Protein AF-A0A533RYQ3-F1 (afdb_monomer)

Sequence (94 aa):
MSIVEEIKCPHCGAPISFEPGEILATCKYCGYTVVIETGQTFNFEHSLLLNKYDPTQIEEPIRNWMREGFLKPQDLTRKSKITEKDLVYLPFWL

pLDDT: mean 77.28, std 15.0, range [35.31, 93.25]

Mean predicted aligned error: 15.24 Å

Radius of gyration: 25.88 Å; Cα contacts (8 Å, |Δi|>4): 68; chains: 1; bounding box: 67×25×46 Å

Solvent-accessible surface area (backbone atoms only — not comparable to full-atom values): 6684 Å² total; per-residue (Å²): 136,84,77,66,59,74,47,64,37,93,88,79,61,49,81,35,83,51,59,89,88,61,54,68,48,67,33,90,86,79,66,54,70,42,73,52,76,62,92,55,76,87,74,70,84,72,84,72,82,77,83,88,70,54,88,81,61,48,54,58,61,53,47,50,56,44,73,57,63,95,91,54,60,93,54,42,62,78,76,56,76,90,86,79,88,81,91,80,87,79,94,76,86,132

Secondary structure (DSSP, 8-state):
-----EEE-TTT--EEE--TT-SEEE-TTT--EEE---SS--------------TTTSHHHHHHHHH--TTS-TTHHHH---------------

Structure (mmCIF, N/CA/C/O backbone):
data_AF-A0A533RYQ3-F1
#
_entry.id   AF-A0A533RYQ3-F1
#
loop_
_atom_site.group_PDB
_atom_site.id
_atom_site.type_symbol
_atom_site.label_atom_id
_atom_site.label_alt_id
_atom_site.label_comp_id
_atom_site.label_asym_id
_atom_site.label_entity_id
_atom_site.label_seq_id
_atom_site.pdbx_PDB_ins_code
_atom_site.Cartn_x
_atom_site.Cartn_y
_atom_site.Cartn_z
_atom_site.occupancy
_atom_site.B_iso_or_equiv
_atom_site.auth_seq_id
_atom_site.auth_comp_id
_atom_site.auth_asym_id
_atom_site.auth_atom_id
_atom_site.pdbx_PDB_model_num
ATOM 1 N N . MET A 1 1 ? -9.343 -7.093 30.199 1.00 35.31 1 MET A N 1
ATOM 2 C CA . MET A 1 1 ? -10.491 -6.233 30.549 1.00 35.31 1 MET A CA 1
ATOM 3 C C . MET A 1 1 ? -11.379 -6.187 29.324 1.00 35.31 1 MET A C 1
ATOM 5 O O . MET A 1 1 ? -11.006 -5.536 28.361 1.00 35.31 1 MET A O 1
ATOM 9 N N . SER A 1 2 ? -12.461 -6.963 29.305 1.00 37.09 2 SER A N 1
ATOM 10 C CA . SER A 1 2 ? -13.384 -6.986 28.168 1.00 37.09 2 SER A CA 1
ATOM 11 C C . SER A 1 2 ? -14.363 -5.829 28.329 1.00 37.09 2 SER A C 1
ATOM 13 O O . SER A 1 2 ? -15.205 -5.859 29.222 1.00 37.09 2 SER A O 1
ATOM 15 N N . ILE A 1 3 ? -14.206 -4.790 27.514 1.00 44.91 3 ILE A N 1
ATOM 16 C CA . ILE A 1 3 ? -15.198 -3.723 27.352 1.00 44.91 3 ILE A CA 1
ATOM 17 C C . ILE A 1 3 ? -16.373 -4.279 26.540 1.00 44.91 3 ILE A C 1
ATOM 19 O O . ILE A 1 3 ? -16.454 -4.094 25.332 1.00 44.91 3 ILE A O 1
ATOM 23 N N . VAL A 1 4 ? -17.244 -5.052 27.186 1.00 52.09 4 VAL A N 1
ATOM 24 C CA . VAL A 1 4 ? -18.535 -5.403 26.586 1.00 52.09 4 VAL A CA 1
ATOM 25 C C . VAL A 1 4 ? -19.444 -4.210 26.840 1.00 52.09 4 VAL A C 1
ATOM 27 O O . VAL A 1 4 ? -19.891 -3.996 27.966 1.00 52.09 4 VAL A O 1
ATOM 30 N N . GLU A 1 5 ? -19.646 -3.383 25.821 1.00 63.75 5 GLU A N 1
ATOM 31 C CA . GLU A 1 5 ? -20.684 -2.361 25.868 1.00 63.75 5 GLU A CA 1
ATOM 32 C C . GLU A 1 5 ? -22.047 -3.061 25.730 1.00 63.75 5 GLU A C 1
ATOM 34 O O . GLU A 1 5 ? -22.234 -3.943 24.894 1.00 63.75 5 GLU A O 1
ATOM 39 N N . GLU A 1 6 ? -23.000 -2.730 26.602 1.00 66.75 6 GLU A N 1
ATOM 40 C CA . GLU A 1 6 ? -24.354 -3.287 26.563 1.00 66.75 6 GLU A CA 1
ATOM 41 C C . GLU A 1 6 ? -25.313 -2.245 25.987 1.00 66.75 6 GLU A C 1
ATOM 43 O O . GLU A 1 6 ? -25.486 -1.164 26.556 1.00 66.75 6 GLU A O 1
ATOM 48 N N . ILE A 1 7 ? -25.983 -2.577 24.880 1.00 76.06 7 ILE A N 1
ATOM 49 C CA . ILE A 1 7 ? -27.064 -1.750 24.324 1.00 76.06 7 ILE A CA 1
ATOM 50 C C . ILE A 1 7 ? -28.422 -2.396 24.590 1.00 76.06 7 ILE A C 1
ATOM 52 O O . ILE A 1 7 ? -28.560 -3.618 24.646 1.00 76.06 7 ILE A O 1
ATOM 56 N N . LYS A 1 8 ? -29.464 -1.578 24.744 1.00 80.12 8 LYS A N 1
ATOM 57 C CA . LYS A 1 8 ? -30.838 -2.070 24.900 1.00 80.12 8 LYS A CA 1
ATOM 58 C C . LYS A 1 8 ? -31.482 -2.266 23.535 1.00 80.12 8 LYS A C 1
ATOM 60 O O . LYS A 1 8 ? -31.422 -1.387 22.680 1.00 80.12 8 LYS A O 1
ATOM 65 N N . CYS A 1 9 ? -32.146 -3.402 23.348 1.00 80.62 9 CYS A N 1
ATOM 66 C CA . CYS A 1 9 ? -32.910 -3.681 22.142 1.00 80.62 9 CYS A CA 1
ATOM 67 C C . CYS A 1 9 ? -34.031 -2.638 21.964 1.00 80.62 9 CYS A C 1
ATOM 69 O O . CYS A 1 9 ? -34.866 -2.517 22.864 1.00 80.62 9 CYS A O 1
ATOM 71 N N . PRO A 1 10 ? -34.138 -1.953 20.809 1.00 78.88 10 PRO A N 1
ATOM 72 C CA . PRO A 1 10 ? -35.206 -0.978 20.572 1.00 78.88 10 PRO A CA 1
ATOM 73 C C . PRO A 1 10 ? -36.595 -1.628 20.476 1.00 78.88 10 PRO A C 1
ATOM 75 O O . PRO A 1 10 ? -37.601 -0.956 20.666 1.00 78.88 10 PRO A O 1
ATOM 78 N N . HIS A 1 11 ? -36.658 -2.935 20.196 1.00 77.94 11 HIS A N 1
ATOM 79 C CA . HIS A 1 11 ? -37.913 -3.659 20.012 1.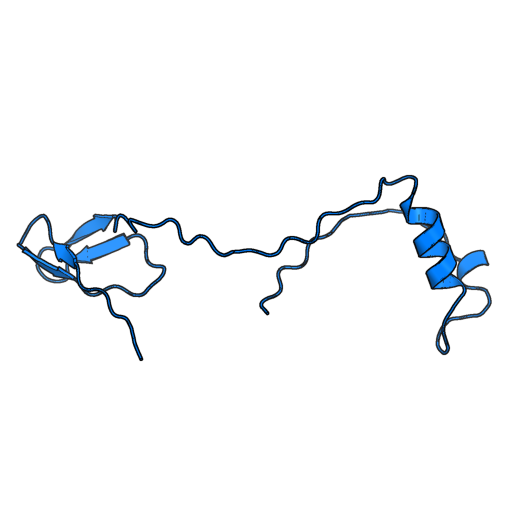00 77.94 11 HIS A CA 1
ATOM 80 C C . HIS A 1 11 ? -38.481 -4.242 21.318 1.00 77.94 11 HIS A C 1
ATOM 82 O O . HIS A 1 11 ? -39.682 -4.181 21.548 1.00 77.94 11 HIS A O 1
ATOM 88 N N . CYS A 1 12 ? -37.638 -4.813 22.187 1.00 86.19 12 CYS A N 1
ATOM 89 C CA . CYS A 1 12 ? -38.098 -5.490 23.412 1.00 86.19 12 CYS A CA 1
ATOM 90 C C . CYS A 1 12 ? -37.491 -4.949 24.715 1.00 86.19 12 CYS A C 1
ATOM 92 O O . CYS A 1 12 ? -37.865 -5.399 25.793 1.00 86.19 12 CYS A O 1
ATOM 94 N N . GLY A 1 13 ? -36.532 -4.022 24.640 1.00 80.75 13 GLY A N 1
ATOM 95 C CA . GLY A 1 13 ? -35.852 -3.456 25.808 1.00 80.75 13 GLY A CA 1
ATOM 96 C C . GLY A 1 13 ? -34.823 -4.371 26.479 1.00 80.75 13 GLY A C 1
ATOM 97 O O . GLY A 1 13 ? -34.173 -3.941 27.431 1.00 80.75 13 GLY A O 1
ATOM 98 N N . ALA A 1 14 ? -34.643 -5.606 25.999 1.00 83.69 14 ALA A N 1
ATOM 99 C CA . ALA A 1 14 ? -33.670 -6.541 26.556 1.00 83.69 14 ALA A CA 1
ATOM 100 C C . ALA A 1 14 ? -32.217 -6.100 26.278 1.00 83.69 14 ALA A C 1
ATOM 102 O O . ALA A 1 14 ? -31.960 -5.514 25.220 1.00 83.69 14 ALA A O 1
ATOM 103 N N . PRO A 1 15 ? -31.263 -6.391 27.183 1.00 81.38 15 PRO A N 1
ATOM 104 C CA . PRO A 1 15 ? -29.851 -6.105 26.953 1.00 81.38 15 PRO A CA 1
ATOM 105 C C . PRO A 1 15 ? -29.295 -6.999 25.838 1.00 81.38 15 PRO A C 1
ATOM 107 O O . PRO A 1 15 ? -29.567 -8.202 25.782 1.00 81.38 15 PRO A O 1
ATOM 110 N N . ILE A 1 16 ? -28.522 -6.397 24.940 1.00 82.50 16 ILE A N 1
ATOM 111 C CA . ILE A 1 16 ? -27.797 -7.062 23.862 1.00 82.50 16 ILE A CA 1
ATOM 112 C C . ILE A 1 16 ? -26.306 -6.856 24.131 1.00 82.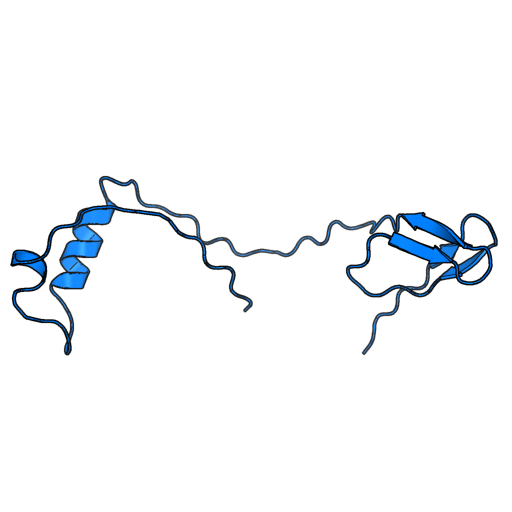50 16 ILE A C 1
ATOM 114 O O . ILE A 1 16 ? -25.833 -5.721 24.178 1.00 82.50 16 ILE A O 1
ATOM 118 N N . SER A 1 17 ? -25.582 -7.960 24.305 1.00 73.62 17 SER A N 1
ATOM 119 C CA . SER A 1 17 ? -24.119 -7.974 24.348 1.00 73.62 17 SER A CA 1
ATOM 120 C C . SER A 1 17 ? -23.574 -8.067 22.924 1.00 73.62 17 SER A C 1
ATOM 122 O O . SER A 1 17 ? -24.064 -8.894 22.150 1.00 73.62 17 SER A O 1
ATOM 124 N N . PHE A 1 18 ? -22.570 -7.260 22.598 1.00 75.75 18 PHE A N 1
ATOM 125 C CA . PHE A 1 18 ? -21.855 -7.295 21.320 1.00 75.75 18 PHE A CA 1
ATOM 126 C C . PHE A 1 18 ? -20.352 -7.137 21.555 1.00 75.75 18 PHE A C 1
ATOM 128 O O . PHE A 1 18 ? -19.931 -6.637 22.604 1.00 75.75 18 PHE A O 1
ATOM 135 N N . GLU A 1 19 ? -19.546 -7.594 20.600 1.00 69.00 19 GLU A N 1
ATOM 136 C CA . GLU A 1 19 ? -18.095 -7.407 20.657 1.00 69.00 19 GLU A CA 1
ATOM 137 C C . GLU A 1 19 ? -17.675 -6.099 19.962 1.00 69.00 19 GLU A C 1
ATOM 139 O O . GLU A 1 19 ? -18.273 -5.710 18.952 1.00 69.00 19 GLU A O 1
ATOM 144 N N . PRO A 1 20 ? -16.636 -5.398 20.464 1.00 65.12 20 PRO A N 1
ATOM 145 C CA . PRO A 1 20 ? -16.101 -4.217 19.795 1.00 65.12 20 PRO A CA 1
ATOM 146 C C . PRO A 1 20 ? -15.679 -4.542 18.352 1.00 65.12 20 PRO A C 1
ATOM 148 O O . PRO A 1 20 ? -14.782 -5.353 18.132 1.00 65.12 20 PRO A O 1
ATOM 151 N N . GLY A 1 21 ? -16.322 -3.899 17.372 1.00 64.12 21 GLY A N 1
ATOM 152 C CA . GLY A 1 21 ? -16.108 -4.135 15.937 1.00 64.12 21 GLY A CA 1
ATOM 153 C C . GLY A 1 21 ? -17.294 -4.783 15.211 1.00 64.12 21 GLY A C 1
ATOM 154 O O . GLY A 1 21 ? -17.328 -4.768 13.980 1.00 64.12 21 GLY A O 1
ATOM 155 N N . GLU A 1 22 ? -18.293 -5.296 15.935 1.00 68.25 22 GLU A N 1
ATOM 156 C CA . GLU A 1 22 ? -19.546 -5.766 15.338 1.00 68.25 22 GLU A CA 1
ATOM 157 C C . GLU A 1 22 ? -20.491 -4.595 15.018 1.00 68.25 22 GLU A C 1
ATOM 159 O O . GLU A 1 22 ? -20.790 -3.757 15.864 1.00 68.25 22 GLU A O 1
ATOM 164 N N . ILE A 1 23 ? -20.988 -4.548 13.778 1.00 70.94 23 ILE A N 1
ATOM 165 C CA . ILE A 1 23 ? -21.895 -3.491 13.278 1.00 70.94 23 ILE A CA 1
ATOM 166 C C . ILE A 1 23 ? -23.369 -3.928 13.359 1.00 70.94 23 ILE A C 1
ATOM 168 O O . ILE A 1 23 ? -24.295 -3.119 13.292 1.00 70.94 23 ILE A O 1
ATOM 172 N N . LEU A 1 24 ? -23.600 -5.235 13.480 1.00 75.88 24 LEU A N 1
ATOM 173 C CA . LEU A 1 24 ? -24.914 -5.865 13.493 1.00 75.88 24 LEU A CA 1
ATOM 174 C C . LEU A 1 24 ? -24.995 -6.783 14.704 1.00 75.88 24 LEU A C 1
ATOM 176 O O . LEU A 1 24 ? -24.198 -7.710 14.819 1.00 75.88 24 LEU A O 1
ATOM 180 N N . ALA A 1 25 ? -25.997 -6.579 15.555 1.00 80.38 25 ALA A N 1
ATOM 181 C CA . ALA A 1 25 ? -26.282 -7.494 16.652 1.00 80.38 25 ALA A CA 1
ATOM 182 C C . ALA A 1 25 ? -27.722 -7.993 16.580 1.00 80.38 25 ALA A C 1
ATOM 184 O O . ALA A 1 25 ? -28.668 -7.231 16.372 1.00 80.38 25 ALA A O 1
ATOM 185 N N . THR A 1 26 ? -27.898 -9.301 16.766 1.00 79.88 26 THR A N 1
ATOM 186 C CA . THR A 1 26 ? -29.223 -9.928 16.794 1.00 79.88 26 THR A CA 1
ATOM 187 C C . THR A 1 26 ? -29.642 -10.190 18.230 1.00 79.88 26 THR A C 1
ATOM 189 O O . THR A 1 26 ? -28.951 -10.871 18.989 1.00 79.88 26 THR A O 1
ATOM 192 N N . CYS A 1 27 ? -30.798 -9.653 18.615 1.00 83.00 27 CYS A N 1
ATOM 193 C CA . CYS A 1 27 ? -31.344 -9.840 19.948 1.00 83.00 27 CYS A CA 1
ATOM 194 C C . CYS A 1 27 ? -31.714 -11.312 20.177 1.00 83.00 27 CYS A C 1
ATOM 196 O O . CYS A 1 27 ? -32.632 -11.831 19.544 1.00 83.00 27 CYS A O 1
ATOM 198 N N . LYS A 1 28 ? -31.069 -11.966 21.150 1.00 83.44 28 LYS A N 1
ATOM 199 C CA . LYS A 1 28 ? -31.358 -13.366 21.521 1.00 83.44 28 LYS A CA 1
ATOM 200 C C . LYS A 1 28 ? -32.758 -13.577 22.115 1.00 83.44 28 LYS A C 1
ATOM 202 O O . LYS A 1 28 ? -33.207 -14.712 22.201 1.00 83.44 28 LYS A O 1
ATOM 207 N N . TYR A 1 29 ? -33.433 -12.504 22.529 1.00 84.56 29 TYR A N 1
ATOM 208 C CA . TYR A 1 29 ? -34.751 -12.574 23.163 1.00 84.56 29 TYR A CA 1
ATOM 209 C C . TYR A 1 29 ? -35.900 -12.496 22.157 1.00 84.56 29 TYR A C 1
ATOM 211 O O . TYR A 1 29 ? -36.828 -13.292 22.231 1.00 84.56 29 TYR A O 1
ATOM 219 N N . CYS A 1 30 ? -35.855 -11.540 21.224 1.00 85.50 30 CYS A N 1
ATOM 220 C CA . CYS A 1 30 ? -36.952 -11.308 20.275 1.00 85.50 30 CYS A CA 1
ATOM 221 C C . CYS A 1 30 ? -36.587 -11.571 18.809 1.00 85.50 30 CYS A C 1
ATOM 223 O O . CYS A 1 30 ? -37.453 -11.463 17.948 1.00 85.50 30 CYS A O 1
ATOM 225 N N . GLY A 1 31 ? -35.323 -11.883 18.507 1.00 80.00 31 GLY A N 1
ATOM 226 C CA . GLY A 1 31 ? -34.849 -12.129 17.143 1.00 80.00 31 GLY A CA 1
ATOM 227 C C . GLY A 1 31 ? -34.663 -10.872 16.289 1.00 80.00 31 GLY A C 1
ATOM 228 O O . GLY A 1 31 ? -34.298 -10.984 15.125 1.00 80.00 31 GLY A O 1
ATOM 229 N N . TYR A 1 32 ? -34.892 -9.677 16.840 1.00 80.38 32 TYR A N 1
ATOM 230 C CA . TYR A 1 32 ? -34.705 -8.420 16.118 1.00 80.38 32 TYR A CA 1
ATOM 231 C C . TYR A 1 32 ? -33.213 -8.118 15.915 1.00 80.38 32 TYR A C 1
ATOM 233 O O . TYR A 1 32 ? -32.458 -8.040 16.891 1.00 80.38 32 TYR A O 1
ATOM 241 N N . THR A 1 33 ? -32.793 -7.932 14.664 1.00 80.12 33 THR A N 1
ATOM 242 C CA . THR A 1 33 ? -31.440 -7.484 14.313 1.00 80.12 33 THR A CA 1
ATOM 243 C C . THR A 1 33 ? -31.388 -5.963 14.327 1.00 80.12 33 THR A C 1
ATOM 245 O O . THR A 1 33 ? -32.136 -5.300 13.612 1.00 80.12 33 THR A O 1
ATOM 248 N N . VAL A 1 34 ? -30.505 -5.411 15.154 1.00 75.69 34 VAL A N 1
ATOM 249 C CA . VAL A 1 34 ? -30.256 -3.975 15.253 1.00 75.69 34 VAL A CA 1
ATOM 250 C C . VAL A 1 34 ? -28.898 -3.653 14.634 1.00 75.69 34 VAL A C 1
ATOM 252 O O . VAL A 1 34 ? -27.924 -4.381 14.838 1.00 75.69 34 VAL A O 1
ATOM 255 N N . VAL A 1 35 ? -28.845 -2.568 13.861 1.00 77.31 35 VAL A N 1
ATOM 256 C CA . VAL A 1 35 ? -27.578 -1.950 13.460 1.00 77.31 35 VAL A CA 1
ATOM 257 C C . VAL A 1 35 ? -27.077 -1.193 14.676 1.00 77.31 35 VAL A C 1
ATOM 259 O O . VAL A 1 35 ? -27.751 -0.280 15.156 1.00 77.31 35 VAL A O 1
ATOM 262 N N . ILE A 1 36 ? -25.936 -1.610 15.211 1.00 73.94 36 ILE A N 1
ATOM 263 C CA . ILE A 1 36 ? -25.296 -0.886 16.299 1.00 73.94 36 ILE A CA 1
ATOM 264 C C . ILE A 1 36 ? -24.751 0.382 15.652 1.00 73.94 36 ILE A C 1
ATOM 266 O O . ILE A 1 36 ? -23.768 0.332 14.914 1.00 73.94 36 ILE A O 1
ATOM 270 N N . GLU A 1 37 ? -25.420 1.516 15.863 1.00 62.78 37 GLU A N 1
ATOM 271 C CA . GLU A 1 37 ? -24.813 2.815 15.594 1.00 62.78 37 GLU A CA 1
ATOM 272 C C . GLU A 1 37 ? -23.628 2.938 16.550 1.00 62.78 37 GLU A C 1
ATOM 274 O O . GLU A 1 37 ? -23.761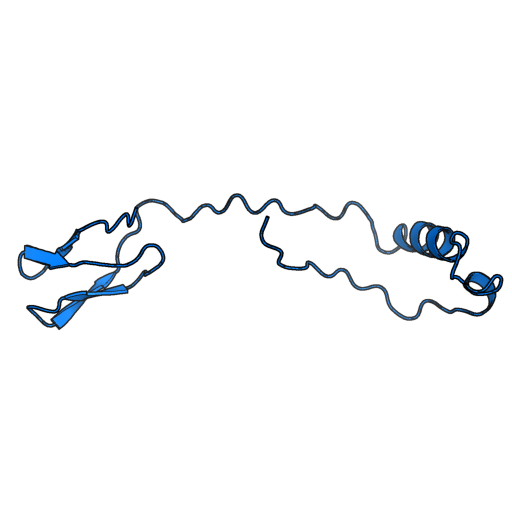 3.386 17.688 1.00 62.78 37 GLU A O 1
ATOM 279 N N . THR A 1 38 ? -22.454 2.481 16.112 1.00 57.03 38 THR A N 1
ATOM 280 C CA . THR A 1 38 ? -21.195 2.831 16.752 1.00 57.03 38 THR A CA 1
ATOM 281 C C . THR A 1 38 ? -21.093 4.344 16.614 1.00 57.03 38 THR A C 1
ATOM 283 O O . THR A 1 38 ? -20.681 4.855 15.573 1.00 5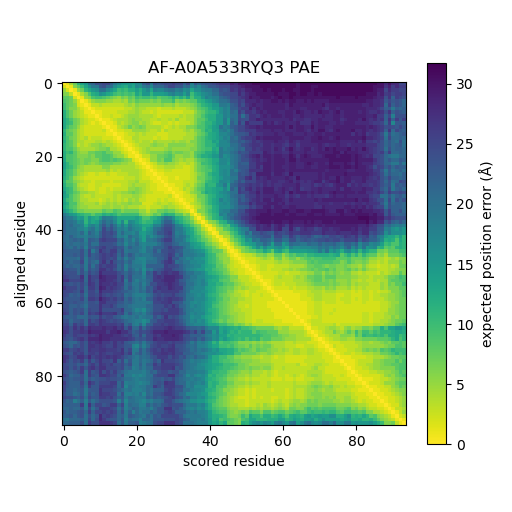7.03 38 THR A O 1
ATOM 286 N N . GLY A 1 39 ? -21.547 5.073 17.640 1.00 52.16 39 GLY A N 1
ATOM 287 C CA . GLY A 1 39 ? -21.588 6.540 17.695 1.00 52.16 39 GLY A CA 1
ATOM 288 C C . GLY A 1 39 ? -20.216 7.202 17.553 1.00 52.16 39 GLY A C 1
ATOM 289 O O . GLY A 1 39 ? -20.099 8.423 17.579 1.00 52.16 39 GLY A O 1
ATOM 290 N N . GLN A 1 40 ? -19.171 6.403 17.375 1.00 49.75 40 GLN A N 1
ATOM 291 C CA . GLN A 1 40 ? -17.890 6.825 16.866 1.00 49.75 40 GLN A CA 1
ATOM 292 C C . GLN A 1 40 ? -17.525 5.884 15.726 1.00 49.75 40 GLN A C 1
ATOM 294 O O . GLN A 1 40 ? -17.462 4.666 15.900 1.00 49.75 40 GLN A O 1
ATOM 299 N N . THR A 1 41 ? -17.266 6.458 14.552 1.00 43.91 41 THR A N 1
ATOM 300 C CA . THR A 1 41 ? -16.438 5.786 13.556 1.00 43.91 41 THR A CA 1
ATOM 301 C C . THR A 1 41 ? -15.201 5.296 14.294 1.00 43.91 41 THR A C 1
ATOM 303 O O . THR A 1 41 ? -14.551 6.099 14.966 1.00 43.91 41 THR A O 1
ATOM 306 N N . PHE A 1 42 ? -14.893 4.001 14.215 1.00 47.72 42 PHE A N 1
ATOM 307 C CA . PHE A 1 42 ? -13.587 3.487 14.615 1.00 47.72 42 PHE A CA 1
ATOM 308 C C . PHE A 1 42 ? -12.541 4.231 13.771 1.00 47.72 42 PHE A C 1
ATOM 310 O O . PHE A 1 42 ? -12.184 3.818 12.669 1.00 47.72 42 PHE A O 1
ATOM 317 N N . ASN A 1 43 ? -12.103 5.392 14.257 1.00 45.53 43 ASN A N 1
ATOM 318 C CA . ASN A 1 43 ? -10.996 6.145 13.709 1.00 45.53 43 ASN A CA 1
ATOM 319 C C . ASN A 1 43 ? -9.760 5.421 14.206 1.00 45.53 43 ASN A C 1
ATOM 321 O O . ASN A 1 43 ? -9.130 5.815 15.183 1.00 45.53 43 ASN A O 1
ATOM 325 N N . PHE A 1 44 ? -9.441 4.308 13.554 1.00 49.91 44 PHE A N 1
ATOM 326 C CA . PHE A 1 44 ? -8.066 3.863 13.559 1.00 49.91 44 PHE A CA 1
ATOM 327 C C . PHE A 1 44 ? -7.252 5.045 13.036 1.00 49.91 44 PHE A C 1
ATOM 329 O O . PHE A 1 44 ? -7.420 5.453 11.882 1.00 49.91 44 PHE A O 1
ATOM 336 N N . GLU A 1 45 ? -6.399 5.618 13.885 1.00 50.75 45 GLU A N 1
ATOM 337 C CA . GLU A 1 45 ? -5.313 6.480 13.434 1.00 50.75 45 GLU A CA 1
ATOM 338 C C . GLU A 1 45 ? -4.334 5.602 12.649 1.00 50.75 45 GLU A C 1
ATOM 340 O O . GLU A 1 45 ? -3.264 5.215 13.115 1.00 50.75 45 GLU A O 1
ATOM 345 N N . HIS A 1 46 ? -4.739 5.208 11.442 1.00 54.03 46 HIS A N 1
ATOM 346 C CA . HIS A 1 46 ? -3.856 4.550 10.507 1.00 54.03 46 HIS A CA 1
ATOM 347 C C . HIS A 1 46 ? -2.790 5.572 10.133 1.00 54.03 46 HIS A C 1
ATOM 349 O O . HIS A 1 46 ? -3.040 6.529 9.396 1.00 54.03 46 HIS A O 1
ATOM 355 N N . SER A 1 47 ? -1.587 5.372 10.660 1.00 62.97 47 SER A N 1
ATOM 356 C CA . SER A 1 47 ? -0.414 6.121 10.235 1.00 62.97 47 SER A CA 1
ATOM 357 C C . SER A 1 47 ? -0.046 5.668 8.826 1.00 62.97 47 SER A C 1
ATOM 359 O O . SER A 1 47 ? 0.686 4.699 8.634 1.00 62.97 47 SER A O 1
ATOM 361 N N . LEU A 1 48 ? -0.596 6.346 7.818 1.00 67.44 48 LEU A N 1
ATOM 362 C CA . LEU A 1 48 ? -0.221 6.114 6.431 1.00 67.44 48 LEU A CA 1
ATOM 363 C C . LEU A 1 48 ? 1.081 6.860 6.132 1.00 67.44 48 LEU A C 1
ATOM 365 O O . LEU A 1 48 ? 1.149 8.088 6.209 1.00 67.44 48 LEU A O 1
ATOM 369 N N . LEU A 1 49 ? 2.114 6.123 5.729 1.00 75.00 49 LEU A N 1
ATOM 370 C C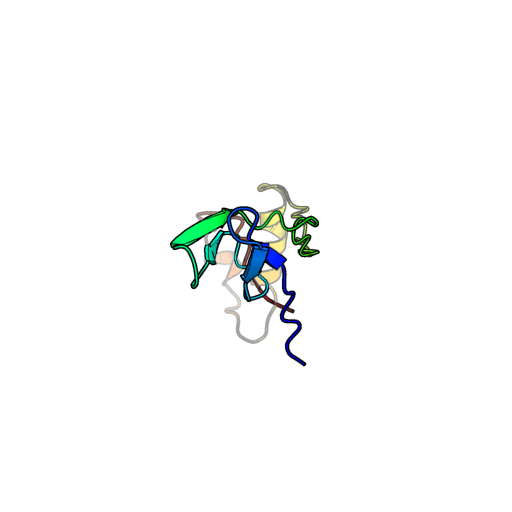A . LEU A 1 49 ? 3.313 6.736 5.170 1.00 75.00 49 LEU A CA 1
ATOM 371 C C . LEU A 1 49 ? 2.985 7.313 3.791 1.00 75.00 49 LEU A C 1
ATOM 373 O O . LEU A 1 49 ? 2.802 6.586 2.819 1.00 75.00 49 LEU A O 1
ATOM 377 N N . LEU A 1 50 ? 2.906 8.636 3.688 1.00 80.62 50 LEU A N 1
ATOM 378 C CA . LEU A 1 50 ? 2.663 9.288 2.404 1.00 80.62 50 LEU A CA 1
ATOM 379 C C . LEU A 1 50 ? 3.850 9.055 1.465 1.00 80.62 50 LEU A C 1
ATOM 381 O O . LEU A 1 50 ? 4.994 9.365 1.811 1.00 80.62 50 LEU A O 1
ATOM 385 N N . ASN A 1 51 ? 3.573 8.545 0.262 1.00 87.06 51 ASN A N 1
ATOM 386 C CA . ASN A 1 51 ? 4.586 8.482 -0.780 1.00 87.06 51 ASN A CA 1
ATOM 387 C C . ASN A 1 51 ? 4.929 9.911 -1.228 1.00 87.06 51 ASN A C 1
ATOM 389 O O . ASN A 1 51 ? 4.048 10.671 -1.623 1.00 87.06 51 ASN A O 1
ATOM 393 N N . LYS A 1 52 ? 6.213 10.267 -1.166 1.00 89.69 52 LYS A N 1
ATOM 394 C CA . LYS A 1 52 ? 6.732 11.581 -1.581 1.00 89.69 52 LYS A CA 1
ATOM 395 C C . LYS A 1 52 ? 7.441 11.546 -2.938 1.00 89.69 52 LYS A C 1
ATOM 397 O O . LYS A 1 52 ? 7.988 12.565 -3.346 1.00 89.69 52 LYS A O 1
ATOM 402 N N . TYR A 1 53 ? 7.474 10.390 -3.600 1.00 89.12 53 TYR A N 1
ATOM 403 C CA . TYR A 1 53 ? 8.218 10.177 -4.837 1.00 89.12 53 TYR A CA 1
ATOM 404 C C . TYR A 1 53 ? 7.296 10.023 -6.042 1.00 89.12 53 TYR A C 1
ATOM 406 O O . TYR A 1 53 ? 6.341 9.243 -6.018 1.00 89.12 53 TYR A O 1
ATOM 414 N N . ASP A 1 54 ? 7.656 10.712 -7.118 1.00 88.00 54 ASP A N 1
ATOM 415 C CA . ASP A 1 54 ? 7.128 10.489 -8.462 1.00 88.00 54 ASP A CA 1
ATOM 416 C C . ASP A 1 54 ? 7.837 9.294 -9.157 1.00 88.00 54 ASP A C 1
ATOM 418 O O . ASP A 1 54 ? 9.002 9.006 -8.838 1.00 88.00 54 ASP A O 1
ATOM 422 N N . PRO A 1 55 ? 7.209 8.599 -10.133 1.00 84.75 55 PRO A N 1
ATOM 423 C CA . PRO A 1 55 ? 7.840 7.499 -10.879 1.00 84.75 55 PRO A CA 1
ATOM 424 C C . PRO A 1 55 ? 9.175 7.848 -11.558 1.00 84.75 55 PRO A C 1
ATOM 426 O O . PRO A 1 55 ? 10.005 6.961 -11.805 1.00 84.75 55 PRO A O 1
ATOM 429 N N . THR A 1 56 ? 9.406 9.127 -11.858 1.00 87.69 56 THR A N 1
ATOM 430 C CA . THR A 1 56 ? 10.682 9.618 -12.402 1.00 87.69 56 THR A CA 1
ATOM 431 C C . THR A 1 56 ? 11.769 9.742 -11.332 1.00 87.69 56 THR A C 1
ATOM 433 O O . THR A 1 56 ? 12.942 9.496 -11.608 1.00 87.69 56 THR A O 1
ATOM 436 N N . GLN A 1 57 ? 11.387 10.057 -10.092 1.00 90.81 57 GLN A N 1
ATOM 437 C CA . GLN A 1 57 ? 12.310 10.301 -8.983 1.00 90.81 57 GLN A CA 1
ATOM 438 C C . GLN A 1 57 ? 12.788 9.015 -8.308 1.00 90.81 57 GLN A C 1
ATOM 440 O O . GLN A 1 57 ? 13.850 9.017 -7.692 1.00 90.81 57 GLN A O 1
ATOM 445 N N . ILE A 1 58 ? 12.027 7.921 -8.413 1.00 91.50 58 ILE A N 1
ATOM 446 C CA . ILE A 1 58 ? 12.317 6.676 -7.685 1.00 91.50 58 ILE A CA 1
ATOM 447 C C . ILE A 1 58 ? 13.487 5.876 -8.272 1.00 91.50 58 ILE A C 1
ATOM 449 O O . ILE A 1 58 ? 14.080 5.040 -7.592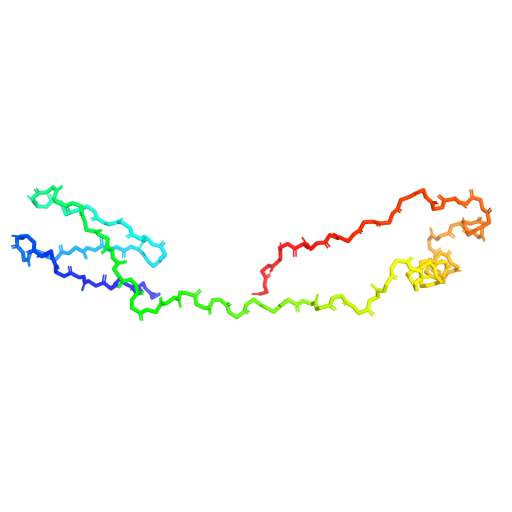 1.00 91.50 58 ILE A O 1
ATOM 453 N N . GLU A 1 59 ? 13.862 6.133 -9.525 1.00 91.25 59 GLU A N 1
ATOM 454 C CA . GLU A 1 59 ? 14.903 5.350 -10.190 1.00 91.25 59 GLU A CA 1
ATOM 455 C C . GLU A 1 59 ? 16.284 5.531 -9.554 1.00 91.25 59 GLU A C 1
ATOM 457 O O . GLU A 1 59 ? 16.993 4.545 -9.346 1.00 91.25 59 GLU A O 1
ATOM 462 N N . GLU A 1 60 ? 16.656 6.761 -9.200 1.00 91.38 60 GLU A N 1
ATOM 463 C CA . GLU A 1 60 ? 17.972 7.033 -8.615 1.00 91.38 60 GLU A CA 1
ATOM 464 C C . GLU A 1 60 ? 18.126 6.440 -7.201 1.00 91.38 60 GLU A C 1
ATOM 466 O O . GLU A 1 60 ? 19.128 5.764 -6.964 1.00 91.38 60 GLU A O 1
ATOM 471 N N . PRO A 1 61 ? 17.148 6.563 -6.277 1.00 92.50 61 PRO A N 1
ATOM 472 C CA . PRO A 1 61 ? 17.155 5.832 -5.010 1.00 92.50 61 PRO A CA 1
ATOM 473 C C . PRO A 1 61 ? 17.322 4.318 -5.176 1.00 92.50 61 PRO A C 1
ATOM 475 O O . PRO A 1 61 ? 18.132 3.715 -4.471 1.00 92.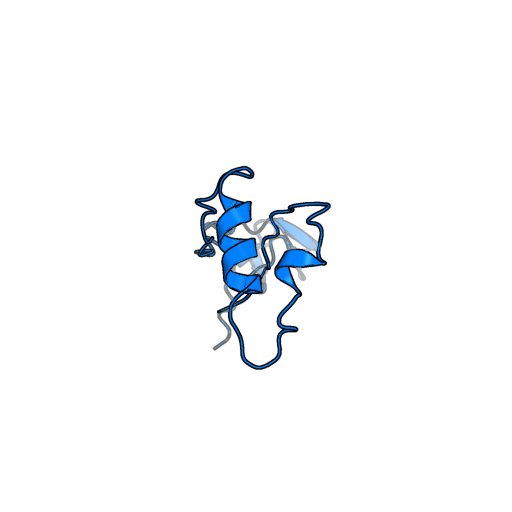50 61 PRO A O 1
ATOM 478 N N . ILE A 1 62 ? 16.615 3.702 -6.133 1.00 91.50 62 ILE A N 1
ATOM 479 C CA . ILE A 1 62 ? 16.739 2.261 -6.403 1.00 91.50 62 ILE A CA 1
ATOM 480 C C . ILE A 1 62 ? 18.155 1.936 -6.898 1.00 91.50 62 ILE A C 1
ATOM 482 O O . ILE A 1 62 ? 18.781 0.989 -6.417 1.00 91.50 62 ILE A O 1
ATOM 486 N N . ARG A 1 63 ? 18.705 2.732 -7.824 1.00 91.12 63 ARG A N 1
ATOM 487 C CA . ARG A 1 63 ? 20.080 2.556 -8.326 1.00 91.12 63 ARG A CA 1
ATOM 488 C C . ARG A 1 63 ? 21.129 2.736 -7.236 1.00 91.12 63 ARG A C 1
ATOM 490 O O . ARG A 1 63 ? 22.075 1.952 -7.208 1.00 91.12 63 ARG A O 1
ATOM 497 N N . ASN A 1 64 ? 20.947 3.698 -6.336 1.00 91.81 64 ASN A N 1
ATOM 498 C CA . ASN A 1 64 ? 21.811 3.903 -5.174 1.00 91.81 64 ASN A CA 1
ATOM 499 C C . ASN A 1 64 ? 21.760 2.711 -4.223 1.00 91.81 64 ASN A C 1
ATOM 501 O O . ASN A 1 64 ? 22.804 2.157 -3.887 1.00 91.81 64 ASN A O 1
ATOM 505 N N . TRP A 1 65 ? 20.563 2.223 -3.891 1.00 92.31 65 TRP A N 1
AT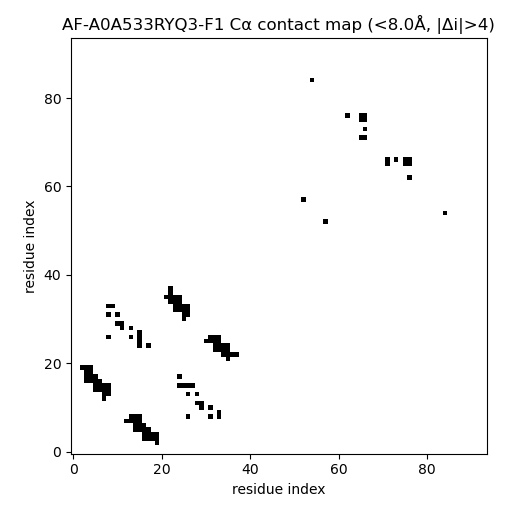OM 506 C CA . TRP A 1 65 ? 20.424 1.006 -3.095 1.00 92.31 65 TRP A CA 1
ATOM 507 C C . TRP A 1 65 ? 21.104 -0.195 -3.765 1.00 92.31 65 TRP A C 1
ATOM 509 O O . TRP A 1 65 ? 21.722 -1.002 -3.078 1.00 92.31 65 TRP A O 1
ATOM 519 N N . MET A 1 66 ? 21.050 -0.322 -5.095 1.00 91.88 66 MET A N 1
ATOM 520 C CA . MET A 1 66 ? 21.746 -1.405 -5.803 1.00 91.88 66 MET A CA 1
ATOM 521 C C . MET A 1 66 ? 23.280 -1.312 -5.716 1.00 91.88 66 MET A C 1
ATOM 523 O O . MET A 1 66 ? 23.934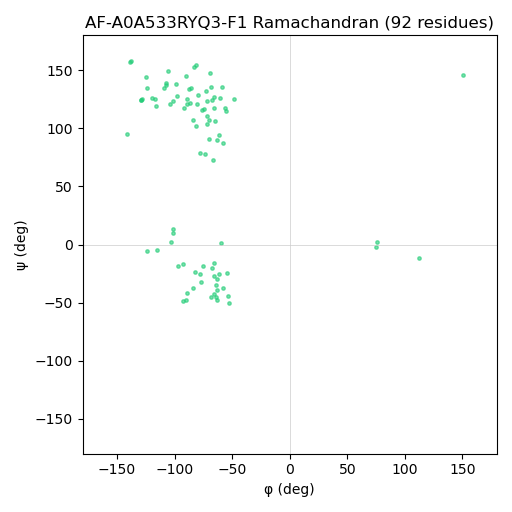 -2.349 -5.796 1.00 91.88 66 MET A O 1
ATOM 527 N N . ARG A 1 67 ? 23.851 -0.110 -5.543 1.00 89.50 67 ARG A N 1
ATOM 528 C CA . ARG A 1 67 ? 25.309 0.114 -5.452 1.00 89.50 67 ARG A CA 1
ATOM 529 C C . ARG A 1 67 ? 25.889 -0.250 -4.079 1.00 89.50 67 ARG A C 1
ATOM 531 O O . ARG A 1 67 ? 27.074 -0.556 -3.992 1.00 89.50 67 ARG A O 1
ATOM 538 N N . GLU A 1 68 ? 25.082 -0.219 -3.018 1.00 86.25 68 GLU A N 1
ATOM 539 C CA . GLU A 1 68 ? 25.565 -0.296 -1.632 1.00 86.25 68 GLU A CA 1
ATOM 540 C C . GLU A 1 68 ? 25.065 -1.540 -0.890 1.00 86.25 68 GLU A C 1
ATOM 542 O O . GLU A 1 68 ? 23.861 -1.740 -0.756 1.00 86.25 68 GLU A O 1
ATOM 547 N N . GLY A 1 69 ? 25.956 -2.360 -0.325 1.00 85.75 69 GLY A N 1
ATOM 548 C CA . GLY A 1 69 ? 25.579 -3.426 0.616 1.00 85.75 69 GLY A CA 1
ATOM 549 C C . GLY A 1 69 ? 26.507 -4.640 0.596 1.00 85.75 69 GLY A C 1
ATOM 550 O O . GLY A 1 69 ? 27.009 -5.030 -0.451 1.00 85.75 69 GLY A O 1
ATOM 551 N N . PHE A 1 70 ? 26.697 -5.269 1.760 1.00 83.75 70 PHE A N 1
ATOM 552 C CA . PHE A 1 70 ? 27.656 -6.367 1.953 1.00 83.75 70 PHE A CA 1
ATOM 553 C C . PHE A 1 70 ? 27.344 -7.636 1.134 1.00 83.75 70 PHE A C 1
ATOM 555 O O . PHE A 1 70 ? 28.260 -8.300 0.666 1.00 83.75 70 PHE A O 1
ATOM 562 N N . LEU A 1 71 ? 26.064 -7.967 0.928 1.00 90.81 71 LEU A N 1
ATOM 563 C CA . LEU A 1 71 ? 25.630 -9.201 0.246 1.00 90.81 71 LEU A CA 1
ATOM 564 C C . LEU A 1 71 ? 25.197 -8.989 -1.216 1.00 90.81 71 LEU A C 1
ATOM 566 O O . LEU A 1 71 ? 24.552 -9.858 -1.800 1.00 90.81 71 LEU A O 1
ATOM 570 N N . LYS A 1 72 ? 25.496 -7.830 -1.812 1.00 90.62 72 LYS A N 1
ATOM 571 C CA . LYS A 1 72 ? 25.042 -7.486 -3.168 1.00 90.62 72 LYS A CA 1
ATOM 572 C C . LYS A 1 72 ? 26.153 -7.747 -4.197 1.00 90.62 72 LYS A C 1
ATOM 574 O O . LYS A 1 72 ? 27.305 -7.405 -3.930 1.00 90.62 72 LYS A O 1
ATOM 579 N N . PRO A 1 73 ? 25.844 -8.317 -5.379 1.00 90.31 73 PRO A N 1
ATOM 580 C CA . PRO A 1 73 ? 26.813 -8.427 -6.468 1.00 90.31 73 PRO A CA 1
ATOM 581 C C . PRO A 1 73 ? 27.333 -7.047 -6.891 1.00 90.31 73 PRO A C 1
ATOM 583 O O . PRO A 1 73 ? 26.544 -6.121 -7.076 1.00 90.31 73 PRO A O 1
ATOM 586 N N . GLN A 1 74 ? 28.646 -6.913 -7.096 1.00 85.88 74 GLN A N 1
ATOM 587 C CA . GLN A 1 74 ? 29.275 -5.627 -7.448 1.00 85.88 74 GLN A CA 1
ATOM 588 C C . GLN A 1 74 ? 28.763 -5.040 -8.774 1.00 85.88 74 GLN A C 1
ATOM 590 O O . GLN A 1 74 ? 28.809 -3.833 -8.993 1.00 85.88 74 GLN A O 1
ATOM 595 N N . ASP A 1 75 ? 28.272 -5.888 -9.675 1.00 90.50 75 ASP A N 1
ATOM 596 C CA . ASP A 1 75 ? 27.780 -5.526 -11.000 1.00 90.50 75 ASP A CA 1
ATOM 597 C C . ASP A 1 75 ? 26.247 -5.468 -11.092 1.00 90.50 75 ASP A C 1
ATOM 599 O O . ASP A 1 75 ? 25.711 -5.301 -12.193 1.00 90.50 75 ASP A O 1
ATOM 603 N N . LEU A 1 76 ? 25.537 -5.543 -9.957 1.00 92.19 76 LEU A N 1
ATOM 604 C CA . LEU A 1 76 ? 24.073 -5.542 -9.895 1.00 92.19 76 LEU A CA 1
ATOM 605 C C . LEU A 1 76 ? 23.467 -4.352 -10.648 1.00 92.19 76 LEU A C 1
ATOM 607 O O . LEU A 1 76 ? 22.620 -4.541 -11.519 1.00 92.19 76 LEU A O 1
ATOM 611 N N . THR A 1 77 ? 23.933 -3.127 -10.389 1.00 90.62 77 THR A N 1
ATOM 612 C CA . THR A 1 77 ? 23.412 -1.917 -11.052 1.00 90.62 77 THR A CA 1
ATOM 613 C C . THR A 1 77 ? 23.649 -1.918 -12.564 1.00 90.62 77 THR A C 1
ATOM 615 O O . THR A 1 77 ? 22.865 -1.328 -13.306 1.00 90.62 77 THR A O 1
ATOM 618 N N . ARG A 1 78 ? 24.728 -2.562 -13.035 1.00 90.31 78 ARG A N 1
ATOM 619 C CA . ARG A 1 78 ? 25.095 -2.603 -14.460 1.00 90.31 78 ARG A CA 1
ATOM 620 C C . ARG A 1 78 ? 24.351 -3.703 -15.217 1.00 90.31 78 ARG A C 1
ATOM 622 O O . ARG A 1 78 ? 24.026 -3.508 -16.384 1.00 90.31 78 ARG A O 1
ATOM 629 N N . LYS A 1 79 ? 24.132 -4.860 -14.586 1.00 93.25 79 LYS A N 1
ATOM 630 C CA . LYS A 1 79 ? 23.502 -6.031 -15.217 1.00 93.25 79 LYS A CA 1
ATOM 631 C C . LYS A 1 79 ? 21.988 -6.101 -15.033 1.00 93.25 79 LYS A C 1
ATOM 633 O O . LYS A 1 79 ? 21.336 -6.850 -15.753 1.00 93.25 79 LYS A O 1
ATOM 638 N N . SER A 1 80 ? 21.427 -5.355 -14.087 1.00 93.25 80 SER A N 1
ATOM 639 C CA . SER A 1 80 ? 19.981 -5.297 -13.884 1.00 93.25 80 SER A CA 1
ATOM 640 C C . SER A 1 80 ? 19.309 -4.306 -14.833 1.00 93.25 80 SER A C 1
ATOM 642 O O . SER A 1 80 ? 19.891 -3.312 -15.273 1.00 93.25 80 SER A O 1
ATOM 644 N N . LYS A 1 81 ? 18.037 -4.576 -15.125 1.00 93.19 81 LYS A N 1
ATOM 645 C CA . LYS A 1 81 ? 17.142 -3.661 -15.825 1.00 93.19 81 LYS A CA 1
ATOM 646 C C . LYS A 1 81 ? 15.872 -3.525 -14.999 1.00 93.19 81 LYS A C 1
ATOM 648 O O . LYS A 1 81 ? 15.242 -4.529 -14.685 1.00 93.19 81 LYS A O 1
ATOM 653 N N . ILE A 1 82 ? 15.505 -2.290 -14.669 1.00 91.06 82 ILE A N 1
ATOM 654 C CA . ILE A 1 82 ? 14.219 -1.995 -14.036 1.00 91.06 82 ILE A CA 1
ATOM 655 C C . ILE A 1 82 ? 13.150 -2.128 -15.122 1.00 91.06 82 ILE A C 1
ATOM 657 O O . ILE A 1 82 ? 13.206 -1.430 -16.135 1.00 91.06 82 ILE A O 1
ATOM 661 N N . THR A 1 83 ? 12.238 -3.076 -14.942 1.00 92.50 83 THR A N 1
ATOM 662 C CA . THR A 1 83 ? 11.141 -3.373 -15.873 1.00 92.50 83 THR A CA 1
ATOM 663 C C . THR A 1 83 ? 9.886 -2.607 -15.487 1.00 92.50 83 THR A C 1
ATOM 665 O O . THR A 1 83 ? 9.312 -1.926 -16.329 1.00 92.50 83 THR A O 1
ATOM 668 N N . GLU A 1 84 ? 9.515 -2.667 -14.210 1.00 91.88 84 GLU A N 1
ATOM 669 C CA . GLU A 1 84 ? 8.280 -2.102 -13.662 1.00 91.88 84 GLU A CA 1
ATOM 670 C C . GLU A 1 84 ? 8.561 -1.431 -12.307 1.00 91.88 84 GLU A C 1
ATOM 672 O O . GLU A 1 84 ? 9.585 -1.695 -11.666 1.00 91.88 84 GLU A O 1
ATOM 677 N N . LYS A 1 85 ? 7.692 -0.495 -11.909 1.00 90.38 85 LYS A N 1
ATOM 678 C CA . LYS A 1 85 ? 7.819 0.318 -10.690 1.00 90.38 85 LYS A CA 1
ATOM 679 C C . LYS A 1 85 ? 6.430 0.493 -10.072 1.00 90.38 85 LYS A C 1
ATOM 681 O O . LYS A 1 85 ? 5.715 1.420 -10.443 1.00 90.38 85 LYS A O 1
ATOM 686 N N . ASP A 1 86 ? 6.087 -0.367 -9.120 1.00 90.31 86 ASP A N 1
ATOM 687 C CA . ASP A 1 86 ? 4.784 -0.340 -8.450 1.00 90.31 86 ASP A CA 1
ATOM 688 C C . ASP A 1 86 ? 4.891 0.178 -7.015 1.00 90.31 86 ASP A C 1
ATOM 690 O O . ASP A 1 86 ? 5.808 -0.174 -6.267 1.00 90.31 86 ASP A O 1
ATOM 694 N N . LEU A 1 87 ? 3.924 1.007 -6.615 1.00 88.06 87 LEU A N 1
ATOM 695 C CA . LEU A 1 87 ? 3.762 1.445 -5.232 1.00 88.06 87 LEU A CA 1
ATOM 696 C C . LEU A 1 87 ? 2.810 0.491 -4.508 1.00 88.06 87 LEU A C 1
ATOM 698 O O . LEU A 1 87 ? 1.630 0.419 -4.846 1.00 88.06 87 LEU A O 1
ATOM 702 N N . VAL A 1 88 ? 3.310 -0.192 -3.477 1.00 87.56 88 VAL A N 1
ATOM 703 C CA . VAL A 1 88 ? 2.514 -1.109 -2.652 1.00 87.56 88 VAL A CA 1
ATOM 704 C C . VAL A 1 88 ? 2.511 -0.635 -1.205 1.00 87.56 88 VAL A C 1
ATOM 706 O O . VAL A 1 88 ? 3.563 -0.451 -0.594 1.00 87.56 88 VAL A O 1
ATOM 709 N N . TYR A 1 89 ? 1.312 -0.474 -0.648 1.00 83.75 89 TYR A N 1
ATOM 710 C CA . TYR A 1 89 ? 1.109 -0.258 0.779 1.00 83.75 89 TYR A CA 1
ATOM 711 C C . TYR A 1 89 ? 0.959 -1.603 1.482 1.00 83.75 89 TYR A C 1
ATOM 713 O O . TYR A 1 89 ? 0.056 -2.374 1.160 1.00 83.75 89 TYR A O 1
ATOM 721 N N . LEU A 1 90 ? 1.840 -1.887 2.442 1.00 78.75 90 LEU A N 1
ATOM 722 C CA . LEU A 1 90 ? 1.720 -3.076 3.279 1.00 78.75 90 LEU A CA 1
ATOM 723 C C . LEU A 1 90 ? 0.873 -2.750 4.513 1.00 78.75 90 LEU A C 1
ATOM 725 O O . LEU A 1 90 ? 1.219 -1.818 5.241 1.00 78.75 90 LEU A O 1
ATOM 729 N N . PRO A 1 91 ? -0.207 -3.503 4.779 1.00 69.31 91 PRO A N 1
ATOM 730 C CA . PRO A 1 91 ? -0.924 -3.385 6.036 1.00 69.31 91 PRO A CA 1
ATOM 731 C C . PRO A 1 91 ? -0.061 -4.003 7.138 1.00 69.31 91 PRO A C 1
ATOM 733 O O . PRO A 1 91 ? 0.153 -5.216 7.160 1.00 69.31 91 PRO A O 1
ATOM 736 N N . PHE A 1 92 ? 0.460 -3.176 8.041 1.00 62.75 92 PHE A N 1
ATOM 737 C CA . PHE A 1 92 ? 1.138 -3.647 9.243 1.00 62.75 92 PHE A CA 1
ATOM 738 C C . PHE A 1 92 ? 0.499 -3.025 10.479 1.00 62.75 92 PHE A C 1
ATOM 740 O O . PHE A 1 92 ? 0.043 -1.884 10.461 1.00 62.75 92 PHE A O 1
ATOM 747 N N . TRP A 1 93 ? 0.454 -3.820 11.539 1.00 60.31 93 TRP A N 1
ATOM 748 C CA . TRP A 1 93 ? -0.041 -3.425 12.849 1.00 60.31 93 TRP A CA 1
ATOM 749 C C . TRP A 1 93 ? 1.185 -3.071 13.698 1.00 60.31 93 TRP A C 1
ATOM 751 O O . TRP A 1 93 ? 2.133 -3.860 13.727 1.00 60.31 93 TRP A O 1
ATOM 761 N N . LEU A 1 94 ? 1.201 -1.883 14.311 1.00 54.47 94 LEU A N 1
ATOM 762 C CA . LEU A 1 94 ? 2.212 -1.484 15.301 1.00 54.47 94 LEU A CA 1
ATOM 763 C C . LEU A 1 94 ? 1.765 -1.876 16.707 1.00 54.47 94 LEU A C 1
ATOM 765 O O . LEU A 1 94 ? 0.558 -1.713 16.992 1.00 54.47 94 LEU A O 1
#

Foldseek 3Di:
DQPFDWDADPVPRDTWTDHPPDQWTADPPPRDIDGPPPVDDPPPVPPDDDDPDDPVRVPVVVLVVQCDDDPHDNCRSVPDDDDDDDDDDDDDDD

Nearest PDB structures (foldseek):
  6sc9-assembly1_A  TM=5.497E-01  e=3.970E-02  Homo sapiens
  6sc7-assembly1_A  TM=5.528E-01  e=4.843E-02  Homo sapiens
  6sc8-assembly1_A  TM=5.539E-01  e=6.744E-02  Homo sapiens
  6znl-assembly1_Y  TM=2.862E-01  e=2.578E+00  Sus scrofa
  8s5n-assembly1_I  TM=3.702E-01  e=6.516E+00  Sus scrofa